Protein AF-A0A9C9DDF9-F1 (afdb_monomer_lite)

Foldseek 3Di:
DDDDPPPVVVVVVVVLLVVLLVVLLVVLCVPLVLLLVLLCVPPPQNVVLLVQLVCCLVPVDHDDDLCPLSVQLQVVLVVDVPSDSSVSSSVLLSVLSSLLLVLQLVVQLVVCVVPDDPCSSVVSSVVSVVVSCPFPNCVVVSVVSDPDPDPDTVDDSNHSSSSNCNSVVSVVVVVVVVVVVVD

Structure (mmCIF, N/CA/C/O backbone):
data_AF-A0A9C9DDF9-F1
#
_entry.id   AF-A0A9C9DDF9-F1
#
loop_
_atom_site.group_PDB
_atom_site.id
_atom_site.type_symbol
_atom_site.label_atom_id
_atom_site.label_alt_id
_atom_site.label_comp_id
_atom_site.label_asym_id
_atom_site.label_entity_id
_atom_site.label_seq_id
_atom_site.pdbx_PDB_ins_code
_atom_site.Cartn_x
_atom_site.Cartn_y
_atom_site.Cartn_z
_atom_site.occupancy
_atom_site.B_iso_or_equiv
_atom_site.auth_seq_id
_atom_site.auth_comp_id
_atom_site.auth_asym_id
_atom_site.auth_atom_id
_atom_site.pdbx_PDB_model_num
ATOM 1 N N . MET A 1 1 ? -47.295 8.945 16.920 1.00 48.06 1 MET A N 1
ATOM 2 C CA . MET A 1 1 ? -46.163 9.901 16.869 1.00 48.06 1 MET A CA 1
ATOM 3 C C . MET A 1 1 ? -44.884 9.173 17.245 1.00 48.06 1 MET A C 1
ATOM 5 O O . MET A 1 1 ? -44.670 8.913 18.420 1.00 48.06 1 MET A O 1
ATOM 9 N N . GLY A 1 2 ? -44.055 8.801 16.272 1.00 53.91 2 GLY A N 1
ATOM 10 C CA . GLY A 1 2 ? -42.750 8.211 16.565 1.00 53.91 2 GLY A CA 1
ATOM 11 C C . GLY A 1 2 ? -42.177 7.431 15.394 1.00 53.91 2 GLY A C 1
ATOM 12 O O . GLY A 1 2 ? -42.536 6.275 15.250 1.00 53.91 2 GLY A O 1
ATOM 13 N N . ASN A 1 3 ? -41.296 8.056 14.597 1.00 50.16 3 ASN A N 1
ATOM 14 C CA . ASN A 1 3 ? -40.129 7.385 13.995 1.00 50.16 3 ASN A CA 1
ATOM 15 C C . ASN A 1 3 ? -39.104 8.323 13.299 1.00 50.16 3 ASN A C 1
ATOM 17 O O . ASN A 1 3 ? -38.420 7.901 12.376 1.00 50.16 3 ASN A O 1
ATOM 21 N N . GLU A 1 4 ? -38.950 9.595 13.689 1.00 51.72 4 GLU A N 1
ATOM 22 C CA . GLU A 1 4 ? -38.043 10.514 12.953 1.00 51.72 4 GLU A CA 1
ATOM 23 C C . GLU A 1 4 ? -36.613 10.608 13.522 1.00 51.72 4 GLU A C 1
ATOM 25 O O . GLU A 1 4 ? -35.726 11.207 12.918 1.00 51.72 4 GLU A O 1
ATOM 30 N N . LYS A 1 5 ? -36.330 9.996 14.681 1.00 54.09 5 LYS A N 1
ATOM 31 C CA . LYS A 1 5 ? -35.018 10.135 15.351 1.00 54.09 5 LYS A CA 1
ATOM 32 C C . LYS A 1 5 ? -33.952 9.122 14.891 1.00 54.09 5 LYS A C 1
ATOM 34 O O . LYS A 1 5 ? -32.777 9.309 15.209 1.00 54.09 5 LYS A O 1
ATOM 39 N N . GLY A 1 6 ? -34.326 8.071 14.153 1.00 54.62 6 GLY A N 1
ATOM 40 C CA . GLY A 1 6 ? -33.418 6.985 13.744 1.00 54.62 6 GLY A CA 1
ATOM 41 C C . GLY A 1 6 ? -32.555 7.303 12.517 1.00 54.62 6 GLY A C 1
ATOM 42 O O . GLY A 1 6 ? -31.345 7.068 12.519 1.00 54.62 6 GLY A O 1
ATOM 43 N N . THR A 1 7 ? -33.145 7.915 11.492 1.00 58.41 7 THR A N 1
ATOM 44 C CA . THR A 1 7 ? -32.497 8.224 10.203 1.00 58.41 7 THR A CA 1
ATOM 45 C C . THR A 1 7 ? -31.381 9.262 10.336 1.00 58.41 7 THR A C 1
ATOM 47 O O . THR A 1 7 ? -30.299 9.092 9.776 1.00 58.41 7 THR A O 1
ATOM 50 N N . GLY A 1 8 ? -31.568 10.289 11.171 1.00 59.06 8 GLY A N 1
ATOM 51 C CA . GLY A 1 8 ? -30.563 11.339 11.372 1.00 59.06 8 GLY A CA 1
ATOM 52 C C . GLY A 1 8 ? -29.288 10.894 12.106 1.00 59.06 8 GLY A C 1
ATOM 53 O O . GLY A 1 8 ? -28.291 11.618 12.089 1.00 59.06 8 GLY A O 1
ATOM 54 N N . ARG A 1 9 ? -29.281 9.742 12.792 1.00 59.84 9 ARG A N 1
ATOM 55 C CA . ARG A 1 9 ? -28.083 9.211 13.475 1.00 59.84 9 ARG A CA 1
ATOM 56 C C . ARG A 1 9 ? -27.214 8.394 12.518 1.00 59.84 9 ARG A C 1
ATOM 58 O O . ARG A 1 9 ? -26.019 8.652 12.439 1.00 59.84 9 ARG A O 1
ATOM 65 N N . SER A 1 10 ? -27.837 7.524 11.723 1.00 66.81 10 SER A N 1
ATOM 66 C CA . SER A 1 10 ? -27.155 6.704 10.714 1.00 66.81 10 SER A CA 1
ATOM 67 C C . SER A 1 10 ? -26.423 7.552 9.664 1.00 66.81 10 SER A C 1
ATOM 69 O O . SER A 1 10 ? -25.243 7.326 9.413 1.00 66.81 10 SER A O 1
ATOM 71 N N . VAL A 1 11 ? -27.060 8.604 9.134 1.00 68.44 11 VAL A N 1
ATOM 72 C CA . VAL A 1 11 ? -26.437 9.490 8.129 1.00 68.44 11 VAL A CA 1
ATOM 73 C C . VAL A 1 11 ? -25.210 10.227 8.687 1.00 68.44 11 VAL A C 1
ATOM 75 O O . VAL A 1 11 ? -24.191 10.351 8.007 1.00 68.44 11 VAL A O 1
ATOM 78 N N . ARG A 1 12 ? -25.267 10.681 9.948 1.00 71.94 12 ARG A N 1
ATOM 79 C CA . ARG A 1 12 ? -24.138 11.359 10.612 1.00 71.94 12 ARG A CA 1
ATOM 80 C C . ARG A 1 12 ? -22.960 10.421 10.868 1.00 71.94 12 ARG A C 1
ATOM 82 O O . ARG A 1 12 ? -21.815 10.857 10.756 1.00 71.94 12 ARG A O 1
ATOM 89 N N . ASP A 1 13 ? -23.230 9.161 11.187 1.00 76.50 13 ASP A N 1
ATOM 90 C CA . ASP A 1 13 ? -22.188 8.158 11.404 1.00 76.50 13 ASP A CA 1
ATOM 91 C C . ASP A 1 13 ? -21.508 7.769 10.078 1.00 76.50 13 ASP A C 1
ATOM 93 O O . ASP A 1 13 ? -20.277 7.709 10.015 1.00 76.50 13 ASP A O 1
ATOM 97 N N . THR A 1 14 ? -22.272 7.648 8.985 1.00 81.06 14 THR A N 1
ATOM 98 C CA . THR A 1 14 ? -21.724 7.449 7.631 1.00 81.06 14 THR A CA 1
ATOM 99 C C . THR A 1 14 ? -20.847 8.620 7.188 1.00 81.06 14 THR A C 1
ATOM 101 O O . THR A 1 14 ? -19.722 8.406 6.734 1.00 81.06 14 THR A O 1
ATOM 104 N N . GLY A 1 15 ? -21.311 9.863 7.371 1.00 84.06 15 GLY A N 1
ATOM 105 C CA . GLY A 1 15 ? -20.541 11.056 7.001 1.00 84.06 15 GLY A CA 1
ATOM 106 C C . GLY A 1 15 ? -19.205 11.153 7.746 1.00 84.06 15 GLY A C 1
ATOM 107 O O . GLY A 1 15 ? -18.169 11.419 7.143 1.00 84.06 15 GLY A O 1
ATOM 108 N N . ARG A 1 16 ? -19.194 10.851 9.050 1.00 83.94 16 ARG A N 1
ATOM 109 C CA . ARG A 1 16 ? -17.959 10.824 9.853 1.00 83.94 16 ARG A CA 1
ATOM 110 C C . ARG A 1 16 ? -16.988 9.741 9.405 1.00 83.94 16 ARG A C 1
ATOM 112 O O . ARG A 1 16 ? -15.787 9.999 9.360 1.00 83.94 16 ARG A O 1
ATOM 119 N N . ARG A 1 17 ? -17.496 8.552 9.067 1.00 84.50 17 ARG A N 1
ATOM 120 C CA . ARG A 1 17 ? -16.671 7.454 8.551 1.00 84.50 17 ARG A CA 1
ATOM 121 C C . ARG A 1 17 ? -16.031 7.832 7.219 1.00 84.50 17 ARG A C 1
ATOM 123 O O . ARG A 1 17 ? -14.836 7.619 7.056 1.00 84.50 17 ARG A O 1
ATOM 130 N N . LEU A 1 18 ? -16.786 8.451 6.312 1.00 89.62 18 LEU A N 1
ATOM 131 C CA . LEU A 1 18 ? -16.251 8.921 5.035 1.00 89.62 18 LEU A CA 1
ATOM 132 C C . LEU A 1 18 ? -15.157 9.976 5.236 1.00 89.62 18 LEU A C 1
ATOM 134 O O . LEU A 1 18 ? -14.077 9.840 4.669 1.00 89.62 18 LEU A O 1
ATOM 138 N N . CYS A 1 19 ? -15.388 10.975 6.095 1.00 91.88 19 CYS A N 1
ATOM 139 C CA . CYS A 1 19 ? -14.361 11.962 6.430 1.00 91.88 19 CYS A CA 1
ATOM 140 C C . CYS A 1 19 ? -13.104 11.304 7.015 1.00 91.88 19 CYS A C 1
ATOM 142 O O . CYS A 1 19 ? -11.998 11.659 6.625 1.00 91.88 19 CYS A O 1
ATOM 144 N N . ALA A 1 20 ? -13.252 10.327 7.915 1.00 91.00 20 ALA A N 1
ATOM 145 C CA . ALA A 1 20 ? -12.112 9.617 8.490 1.00 91.00 20 ALA A CA 1
ATOM 146 C C . ALA A 1 20 ? -11.328 8.823 7.433 1.00 91.00 20 ALA A C 1
ATOM 148 O O . ALA A 1 20 ? -10.102 8.856 7.445 1.00 91.00 20 ALA A O 1
ATOM 149 N N . ILE A 1 21 ? -12.014 8.168 6.492 1.00 92.44 21 ILE A N 1
ATOM 150 C CA . ILE A 1 21 ? -11.374 7.459 5.375 1.00 92.44 21 ILE A CA 1
ATOM 151 C C . ILE A 1 21 ? -10.616 8.441 4.476 1.00 92.44 21 ILE A C 1
ATOM 153 O O . ILE A 1 21 ? -9.468 8.184 4.130 1.00 92.44 21 ILE A O 1
ATOM 157 N N . LEU A 1 22 ? -11.215 9.585 4.135 1.00 95.81 22 LEU A N 1
ATOM 158 C CA . LEU A 1 22 ? -10.547 10.610 3.330 1.00 95.81 22 LEU A CA 1
ATOM 159 C C . LEU A 1 22 ? -9.291 11.144 4.029 1.00 95.81 22 LEU A C 1
ATOM 161 O O . LEU A 1 22 ? -8.231 11.217 3.412 1.00 95.81 22 LEU A O 1
ATOM 165 N N . VAL A 1 23 ? -9.385 11.451 5.326 1.00 96.00 23 VAL A N 1
ATOM 166 C CA . VAL A 1 23 ? -8.229 11.881 6.128 1.00 96.00 23 VAL A CA 1
ATOM 167 C C . VAL A 1 23 ? -7.165 10.786 6.180 1.00 96.00 23 VAL A C 1
ATOM 169 O O . VAL A 1 23 ? -5.987 11.093 6.033 1.00 96.00 23 VAL A O 1
ATOM 172 N N . LEU A 1 24 ? -7.557 9.520 6.339 1.00 95.06 24 LEU A N 1
ATOM 173 C CA . LEU A 1 24 ? -6.633 8.388 6.343 1.00 95.06 24 LEU A CA 1
ATOM 174 C C . LEU A 1 24 ? -5.887 8.268 5.008 1.00 95.06 24 LEU A C 1
ATOM 176 O O . LEU A 1 24 ? -4.665 8.162 5.009 1.00 95.06 24 LEU A O 1
ATOM 180 N N . VAL A 1 25 ? -6.593 8.340 3.877 1.00 96.88 25 VAL A N 1
ATOM 181 C CA . VAL A 1 25 ? -5.986 8.279 2.537 1.00 96.88 25 VAL A CA 1
ATOM 182 C C . VAL A 1 25 ? -5.005 9.433 2.329 1.00 96.88 25 VAL A C 1
ATOM 184 O O . VAL A 1 25 ? -3.880 9.202 1.886 1.00 96.88 25 VAL A O 1
ATOM 187 N N . VAL A 1 26 ? -5.389 10.660 2.695 1.00 97.12 26 VAL A N 1
ATOM 188 C CA . VAL A 1 26 ? -4.507 11.833 2.599 1.00 97.12 26 VAL A CA 1
ATOM 189 C C . VAL A 1 26 ? -3.287 11.678 3.509 1.00 97.12 26 VAL A C 1
ATOM 191 O O . VAL A 1 26 ? -2.167 11.915 3.065 1.00 97.12 26 VAL A O 1
ATOM 194 N N . ALA A 1 27 ? -3.471 11.234 4.753 1.00 95.06 27 ALA A N 1
ATOM 195 C CA . ALA A 1 27 ? -2.372 11.010 5.687 1.00 95.06 27 ALA A CA 1
ATOM 196 C C . ALA A 1 27 ? -1.400 9.936 5.174 1.00 95.06 27 ALA A C 1
ATOM 198 O O . ALA A 1 27 ? -0.190 10.145 5.208 1.00 95.06 27 ALA A O 1
ATOM 199 N N . ILE A 1 28 ? -1.911 8.825 4.634 1.00 95.44 28 ILE A N 1
ATOM 200 C CA . ILE A 1 28 ? -1.090 7.782 4.006 1.00 95.44 28 ILE A CA 1
ATOM 201 C C . ILE A 1 28 ? -0.315 8.360 2.823 1.00 95.44 28 ILE A C 1
ATOM 203 O O . ILE A 1 28 ? 0.890 8.137 2.725 1.00 95.44 28 ILE A O 1
ATOM 207 N N . ALA A 1 29 ? -0.966 9.134 1.952 1.00 95.19 29 ALA A N 1
ATOM 208 C CA . ALA A 1 29 ? -0.296 9.770 0.824 1.00 95.19 29 ALA A CA 1
ATOM 209 C C . ALA A 1 29 ? 0.845 10.686 1.293 1.00 95.19 29 ALA A C 1
ATOM 211 O O . ALA A 1 29 ? 1.966 10.551 0.807 1.00 95.19 29 ALA A O 1
ATOM 212 N N . VAL A 1 30 ? 0.600 11.557 2.274 1.00 94.00 30 VAL A N 1
ATOM 213 C CA . VAL A 1 30 ? 1.608 12.488 2.811 1.00 94.00 30 VAL A CA 1
ATOM 214 C C . VAL A 1 30 ? 2.776 11.749 3.469 1.00 94.00 30 VAL A C 1
ATOM 216 O O . VAL A 1 30 ? 3.929 12.106 3.241 1.00 94.00 30 VAL A O 1
ATOM 219 N N . LEU A 1 31 ? 2.500 10.712 4.262 1.00 90.94 31 LEU A N 1
ATOM 220 C CA . LEU A 1 31 ? 3.522 9.992 5.025 1.00 90.94 31 LEU A CA 1
ATOM 221 C C . LEU A 1 31 ? 4.343 9.033 4.156 1.00 90.94 31 LEU A C 1
ATOM 223 O O . LEU A 1 31 ? 5.565 8.979 4.280 1.00 90.94 31 LEU A O 1
ATOM 227 N N . PHE A 1 32 ? 3.690 8.277 3.270 1.00 91.81 32 PHE A N 1
ATOM 228 C CA . PHE A 1 32 ? 4.335 7.189 2.531 1.00 91.81 32 PHE A CA 1
ATOM 229 C C . PHE A 1 32 ? 4.844 7.592 1.149 1.00 91.81 32 PHE A C 1
ATOM 231 O O . PHE A 1 32 ? 5.715 6.900 0.624 1.00 91.81 32 PHE A O 1
ATOM 238 N N . THR A 1 33 ? 4.408 8.720 0.576 1.00 93.50 33 THR A N 1
ATOM 239 C CA . THR A 1 33 ? 5.009 9.245 -0.664 1.00 93.50 33 THR A CA 1
ATOM 240 C C . THR A 1 33 ? 6.514 9.496 -0.523 1.00 93.50 33 THR A C 1
ATOM 242 O O . THR A 1 33 ? 7.260 8.910 -1.305 1.00 93.50 33 THR A O 1
ATOM 245 N N . PRO A 1 34 ? 7.019 10.290 0.447 1.00 90.94 34 PRO A N 1
ATOM 246 C CA . PRO A 1 34 ? 8.458 10.543 0.555 1.00 90.94 34 PRO A CA 1
ATOM 247 C C . PRO A 1 34 ? 9.252 9.262 0.838 1.00 90.94 34 PRO A C 1
ATOM 249 O O . PRO A 1 34 ? 10.316 9.064 0.256 1.00 90.94 34 PRO A O 1
ATOM 252 N N . VAL A 1 35 ? 8.714 8.359 1.664 1.00 88.38 35 VAL A N 1
ATOM 253 C CA . VAL A 1 35 ? 9.328 7.050 1.944 1.00 88.38 35 VAL A CA 1
ATOM 254 C C . VAL A 1 35 ? 9.455 6.229 0.663 1.00 88.38 35 VAL A C 1
ATOM 256 O O . VAL A 1 35 ? 10.524 5.697 0.374 1.00 88.38 35 VAL A O 1
ATOM 259 N N . THR A 1 36 ? 8.384 6.162 -0.128 1.00 90.62 36 THR A N 1
ATOM 260 C CA . THR A 1 36 ? 8.352 5.392 -1.375 1.00 90.62 36 THR A CA 1
ATOM 261 C C . THR A 1 36 ? 9.250 6.031 -2.432 1.00 90.62 36 THR A C 1
ATOM 263 O O . THR A 1 36 ? 10.005 5.325 -3.086 1.00 90.62 36 THR A O 1
ATOM 266 N N . LEU A 1 37 ? 9.270 7.362 -2.557 1.00 91.62 37 LEU A N 1
ATOM 267 C CA . LEU A 1 37 ? 10.186 8.061 -3.464 1.00 91.62 37 LEU A CA 1
ATOM 268 C C . LEU A 1 37 ? 11.653 7.795 -3.114 1.00 91.62 37 LEU A C 1
ATOM 270 O O . LEU A 1 37 ? 12.444 7.483 -4.002 1.00 91.62 37 LEU A O 1
ATOM 274 N N . VAL A 1 38 ? 12.016 7.867 -1.829 1.00 88.50 38 VAL A N 1
ATOM 275 C CA . VAL A 1 38 ? 13.365 7.499 -1.376 1.00 88.50 38 VAL A CA 1
ATOM 276 C C . VAL A 1 38 ? 13.640 6.031 -1.682 1.00 88.50 38 VAL A C 1
ATOM 278 O O . VAL A 1 38 ? 14.707 5.728 -2.203 1.00 88.50 38 VAL A O 1
ATOM 281 N N . ALA A 1 39 ? 12.683 5.132 -1.437 1.00 87.50 39 ALA A N 1
ATOM 282 C CA . ALA A 1 39 ? 12.842 3.716 -1.739 1.00 87.50 39 ALA A CA 1
ATOM 283 C C . ALA A 1 39 ? 13.111 3.463 -3.235 1.00 87.50 39 ALA A C 1
ATOM 285 O O . ALA A 1 39 ? 14.063 2.766 -3.570 1.00 87.50 39 ALA A O 1
ATOM 286 N N . PHE A 1 40 ? 12.357 4.094 -4.136 1.00 89.50 40 PHE A N 1
ATOM 287 C CA . PHE A 1 40 ? 12.601 4.015 -5.581 1.00 89.50 40 PHE A CA 1
ATOM 288 C C . PHE A 1 40 ? 13.948 4.620 -5.996 1.00 89.50 40 PHE A C 1
ATOM 290 O O . PHE A 1 40 ? 14.585 4.117 -6.919 1.00 89.50 40 PHE A O 1
ATOM 297 N N . ALA A 1 41 ? 14.381 5.698 -5.339 1.00 87.06 41 ALA A N 1
ATOM 298 C CA . ALA A 1 41 ? 15.608 6.403 -5.694 1.00 87.06 41 ALA A CA 1
ATOM 299 C C . ALA A 1 41 ? 16.881 5.728 -5.165 1.00 87.06 41 ALA A C 1
ATOM 301 O O . ALA A 1 41 ? 17.935 5.850 -5.788 1.00 87.06 41 ALA A O 1
ATOM 302 N N . THR A 1 42 ? 16.818 5.068 -4.004 1.00 80.38 42 THR A N 1
ATOM 303 C CA . THR A 1 42 ? 18.019 4.604 -3.288 1.00 80.38 42 THR A CA 1
ATOM 304 C C . THR A 1 42 ? 18.081 3.104 -3.060 1.00 80.38 42 THR A C 1
ATOM 306 O O . THR A 1 42 ? 19.171 2.594 -2.807 1.00 80.38 42 THR A O 1
ATOM 309 N N . GLN A 1 43 ? 16.963 2.381 -3.141 1.00 79.38 43 GLN A N 1
ATOM 310 C CA . GLN A 1 43 ? 16.927 0.965 -2.781 1.00 79.38 43 GLN A CA 1
ATOM 311 C C . GLN A 1 43 ? 17.025 0.078 -4.020 1.00 79.38 43 GLN A C 1
ATOM 313 O O . GLN A 1 43 ? 16.294 0.250 -4.998 1.00 79.38 43 GLN A O 1
ATOM 318 N N . GLY A 1 44 ? 17.923 -0.907 -3.951 1.00 83.50 44 GLY A N 1
ATOM 319 C CA . GLY A 1 44 ? 18.154 -1.862 -5.034 1.00 83.50 44 GLY A CA 1
ATOM 320 C C . GLY A 1 44 ? 16.901 -2.653 -5.409 1.00 83.50 44 GLY A C 1
ATOM 321 O O . GLY A 1 44 ? 16.647 -2.839 -6.596 1.00 83.50 44 GLY A O 1
ATOM 322 N N . ASP A 1 45 ? 16.084 -3.038 -4.425 1.00 89.19 45 ASP A N 1
ATOM 323 C CA . ASP A 1 45 ? 14.890 -3.870 -4.621 1.00 89.19 45 ASP A CA 1
ATOM 324 C C . ASP A 1 45 ? 13.918 -3.274 -5.641 1.00 89.19 45 ASP A C 1
ATOM 326 O O . ASP A 1 45 ? 13.590 -3.925 -6.633 1.00 89.19 45 ASP A O 1
ATOM 330 N N . PHE A 1 46 ? 13.486 -2.023 -5.457 1.00 91.44 46 PHE A N 1
ATOM 331 C CA . PHE A 1 46 ? 12.561 -1.384 -6.397 1.00 91.44 46 PHE A CA 1
ATOM 332 C C . PHE A 1 46 ? 13.127 -1.348 -7.816 1.00 91.44 46 PHE A C 1
ATOM 334 O O . PHE A 1 46 ? 12.424 -1.696 -8.764 1.00 91.44 46 PHE A O 1
ATOM 341 N N . ARG A 1 47 ? 14.409 -1.004 -7.970 1.00 92.31 47 ARG A N 1
ATOM 342 C CA . ARG A 1 47 ? 15.073 -0.974 -9.277 1.00 92.31 47 ARG A CA 1
ATOM 343 C C . ARG A 1 47 ? 15.135 -2.361 -9.926 1.00 92.31 47 ARG A C 1
ATOM 345 O O . ARG A 1 47 ? 14.854 -2.476 -11.118 1.00 92.31 47 ARG A O 1
ATOM 352 N N . VAL A 1 48 ? 15.464 -3.404 -9.163 1.00 93.50 48 VAL A N 1
ATOM 353 C CA . VAL A 1 48 ? 15.481 -4.796 -9.644 1.00 93.50 48 VAL A CA 1
ATOM 354 C C . VAL A 1 48 ? 14.083 -5.225 -10.085 1.00 93.50 48 VAL A C 1
ATOM 356 O O . VAL A 1 48 ? 13.918 -5.729 -11.194 1.00 93.50 48 VAL A O 1
ATOM 359 N N . HIS A 1 49 ? 13.061 -4.945 -9.276 1.00 95.00 49 HIS A N 1
ATOM 360 C CA . HIS A 1 49 ? 11.673 -5.254 -9.608 1.00 95.00 49 HIS A CA 1
ATOM 361 C C . HIS A 1 49 ? 11.184 -4.521 -10.866 1.00 95.00 49 HIS A C 1
ATOM 363 O O . HIS A 1 49 ? 10.480 -5.112 -11.682 1.00 95.00 49 HIS A O 1
ATOM 369 N N . MET A 1 50 ? 11.579 -3.263 -11.078 1.00 94.94 50 MET A N 1
ATOM 370 C CA . MET A 1 50 ? 11.265 -2.552 -12.325 1.00 94.94 50 MET A CA 1
ATOM 371 C C . MET A 1 50 ? 11.978 -3.168 -13.531 1.00 94.94 50 MET A C 1
ATOM 373 O O . MET A 1 50 ? 11.360 -3.314 -14.583 1.00 94.94 50 MET A O 1
ATOM 377 N N . GLY A 1 51 ? 13.231 -3.605 -13.375 1.00 94.19 51 GLY A N 1
ATOM 378 C CA . GLY A 1 51 ? 13.954 -4.340 -14.416 1.00 94.19 51 GLY A CA 1
ATOM 379 C C . GLY A 1 51 ? 13.279 -5.665 -14.784 1.00 94.19 51 GLY A C 1
ATOM 380 O O . GLY A 1 51 ? 13.139 -5.978 -15.962 1.00 94.19 51 GLY A O 1
ATOM 381 N N . ILE A 1 52 ? 12.788 -6.416 -13.796 1.00 94.81 52 ILE A N 1
ATOM 382 C CA . ILE A 1 52 ? 12.048 -7.665 -14.031 1.00 94.81 52 ILE A CA 1
ATOM 383 C C . ILE A 1 52 ? 10.716 -7.386 -14.734 1.00 94.81 52 ILE A C 1
ATOM 385 O O . ILE A 1 52 ? 10.381 -8.077 -15.692 1.00 94.81 52 ILE A O 1
ATOM 389 N N . ALA A 1 53 ? 9.968 -6.370 -14.292 1.00 95.94 53 ALA A N 1
ATOM 390 C CA . ALA A 1 53 ? 8.712 -5.985 -14.934 1.00 95.94 53 ALA A CA 1
ATOM 391 C C . ALA A 1 53 ? 8.932 -5.552 -16.393 1.00 95.94 53 ALA A C 1
ATOM 393 O O . ALA A 1 53 ? 8.147 -5.920 -17.263 1.00 95.94 53 ALA A O 1
ATOM 394 N N . TRP A 1 54 ? 10.018 -4.822 -16.664 1.00 95.81 54 TRP A N 1
ATOM 395 C CA . TRP A 1 54 ? 10.423 -4.453 -18.018 1.00 95.81 54 TRP A CA 1
ATOM 396 C C . TRP A 1 54 ? 10.722 -5.689 -18.867 1.00 95.81 54 TRP A C 1
ATOM 398 O O . TRP A 1 54 ? 10.099 -5.882 -19.905 1.00 95.81 54 TRP A O 1
ATOM 408 N N . THR A 1 55 ? 11.608 -6.574 -18.403 1.00 95.62 55 THR A N 1
ATOM 409 C CA . THR A 1 55 ? 11.957 -7.801 -19.133 1.00 95.62 55 THR A CA 1
ATOM 410 C C . THR A 1 55 ? 10.732 -8.668 -19.396 1.00 95.62 55 THR A C 1
ATOM 412 O O . THR A 1 55 ? 10.567 -9.164 -20.509 1.00 95.62 55 THR A O 1
ATOM 415 N N . TRP A 1 56 ? 9.845 -8.830 -18.412 1.00 96.38 56 TRP A N 1
ATOM 416 C CA . TRP A 1 56 ? 8.621 -9.604 -18.595 1.00 96.38 56 TRP A CA 1
ATOM 417 C C . TRP A 1 56 ? 7.699 -8.959 -19.636 1.00 96.38 56 TRP A C 1
ATOM 419 O O . TRP A 1 56 ? 7.193 -9.657 -20.512 1.00 96.38 56 TRP A O 1
ATOM 429 N N . ARG A 1 57 ? 7.528 -7.634 -19.599 1.00 95.81 57 ARG A N 1
ATOM 430 C CA . ARG A 1 57 ? 6.729 -6.906 -20.590 1.00 95.81 57 ARG A CA 1
ATOM 431 C C . ARG A 1 57 ? 7.262 -7.087 -22.013 1.00 95.81 57 ARG A C 1
ATOM 433 O O . ARG A 1 57 ? 6.467 -7.340 -22.910 1.00 95.81 57 ARG A O 1
ATOM 440 N N . GLU A 1 58 ? 8.573 -6.970 -22.203 1.00 96.00 58 GLU A N 1
ATOM 441 C CA . GLU A 1 58 ? 9.193 -7.002 -23.534 1.00 96.00 58 GLU A CA 1
ATOM 442 C C . GLU A 1 58 ? 9.339 -8.419 -24.100 1.00 96.00 58 GLU A C 1
ATOM 444 O O . GLU A 1 58 ? 9.222 -8.628 -25.304 1.00 96.00 58 GLU A O 1
ATOM 449 N N . THR A 1 59 ? 9.600 -9.409 -23.245 1.00 95.94 59 THR A N 1
ATOM 450 C CA . THR A 1 59 ? 9.921 -10.776 -23.693 1.00 95.94 59 THR A CA 1
ATOM 451 C C . THR A 1 59 ? 8.784 -11.772 -23.490 1.00 95.94 59 THR A C 1
ATOM 453 O O . THR A 1 59 ? 8.831 -12.869 -24.034 1.00 95.94 59 THR A O 1
ATOM 456 N N . GLY A 1 60 ? 7.785 -11.444 -22.666 1.00 93.88 60 GLY A N 1
ATOM 457 C CA . GLY A 1 60 ? 6.740 -12.379 -22.237 1.00 93.88 60 GLY A CA 1
ATOM 458 C C . GLY A 1 60 ? 7.207 -13.434 -21.223 1.00 93.88 60 GLY A C 1
ATOM 459 O O . GLY A 1 60 ? 6.380 -14.185 -20.706 1.00 93.88 60 GLY A O 1
ATOM 460 N N . HIS A 1 61 ? 8.498 -13.478 -20.877 1.00 91.12 61 HIS A N 1
ATOM 461 C CA . HIS A 1 61 ? 9.055 -14.480 -19.971 1.00 91.12 61 HIS A CA 1
ATOM 462 C C . HIS A 1 61 ? 9.069 -14.007 -18.513 1.00 91.12 61 HIS A C 1
ATOM 464 O O . HIS A 1 61 ? 9.695 -13.005 -18.164 1.00 91.12 61 HIS A O 1
ATOM 470 N N . LEU A 1 62 ? 8.421 -14.784 -17.641 1.00 87.62 62 LEU A N 1
ATOM 471 C CA . LEU A 1 62 ? 8.478 -14.609 -16.193 1.00 87.62 62 LEU A CA 1
ATOM 472 C C . LEU A 1 62 ? 9.598 -15.472 -15.600 1.00 87.62 62 LEU A C 1
ATOM 474 O O . LEU A 1 62 ? 9.592 -16.691 -15.751 1.00 87.62 62 LEU A O 1
ATOM 478 N N . THR A 1 63 ? 10.533 -14.848 -14.886 1.00 82.00 63 THR A N 1
ATOM 479 C CA . THR A 1 63 ? 11.710 -15.528 -14.316 1.00 82.00 63 THR A CA 1
ATOM 480 C C . THR A 1 63 ? 11.673 -15.676 -12.792 1.00 82.00 63 THR A C 1
ATOM 482 O O . THR A 1 63 ? 12.549 -16.326 -12.230 1.00 82.00 63 THR A O 1
ATOM 485 N N . TRP A 1 64 ? 10.690 -15.081 -12.103 1.00 86.31 64 TRP A N 1
ATOM 486 C CA . TRP A 1 64 ? 10.636 -15.024 -10.635 1.00 86.31 64 TRP A CA 1
ATOM 487 C C . TRP A 1 64 ? 9.284 -15.512 -10.087 1.00 86.31 64 TRP A C 1
ATOM 489 O O . TRP A 1 64 ? 8.244 -15.192 -10.665 1.00 86.31 64 TRP A O 1
ATOM 499 N N . PRO A 1 65 ? 9.262 -16.223 -8.942 1.00 83.38 65 PRO A N 1
ATOM 500 C CA . PRO A 1 65 ? 8.045 -16.851 -8.420 1.00 83.38 65 PRO A CA 1
ATOM 501 C C . PRO A 1 65 ? 7.025 -15.849 -7.852 1.00 83.38 65 PRO A C 1
ATOM 503 O O . PRO A 1 65 ? 5.821 -16.079 -7.928 1.00 83.38 65 PRO A O 1
ATOM 506 N N . HIS A 1 66 ? 7.467 -14.711 -7.306 1.00 86.75 66 HIS A N 1
ATOM 507 C CA . HIS A 1 66 ? 6.584 -13.683 -6.739 1.00 86.75 66 HIS A CA 1
ATOM 508 C C . HIS A 1 66 ? 6.264 -12.584 -7.769 1.00 86.75 66 HIS A C 1
ATOM 510 O O . HIS A 1 66 ? 6.815 -11.477 -7.777 1.00 86.75 66 HIS A O 1
ATOM 516 N N . PHE A 1 67 ? 5.353 -12.907 -8.683 1.00 93.69 67 PHE A N 1
ATOM 517 C CA . PHE A 1 67 ? 5.096 -12.096 -9.874 1.00 93.69 67 PHE A CA 1
ATOM 518 C C . PHE A 1 67 ? 3.989 -11.049 -9.718 1.00 93.69 67 PHE A C 1
ATOM 520 O O . PHE A 1 67 ? 3.925 -10.132 -10.531 1.00 93.69 67 PHE A O 1
ATOM 527 N N . LEU A 1 68 ? 3.139 -11.137 -8.686 1.00 95.69 68 LEU A N 1
ATOM 528 C CA . LEU A 1 68 ? 1.918 -10.324 -8.591 1.00 95.69 68 LEU A CA 1
ATOM 529 C C . LEU A 1 68 ? 2.188 -8.812 -8.674 1.00 95.69 68 LEU A C 1
ATOM 531 O O . LEU A 1 68 ? 1.510 -8.112 -9.419 1.00 95.69 68 LEU A O 1
ATOM 535 N N . TYR A 1 69 ? 3.210 -8.312 -7.973 1.00 96.50 69 TYR A N 1
ATOM 536 C CA . TYR A 1 69 ? 3.588 -6.896 -8.048 1.00 96.50 69 TYR A CA 1
ATOM 537 C C . TYR A 1 69 ? 3.989 -6.472 -9.467 1.00 96.50 69 TYR A C 1
ATOM 539 O O . TYR A 1 69 ? 3.548 -5.429 -9.948 1.00 96.50 69 TYR A O 1
ATOM 547 N N . HIS A 1 70 ? 4.780 -7.296 -10.157 1.00 96.81 70 HIS A N 1
ATOM 548 C CA . HIS A 1 70 ? 5.203 -7.039 -11.532 1.00 96.81 70 HIS A CA 1
ATOM 549 C C . HIS A 1 70 ? 4.007 -7.048 -12.483 1.00 96.81 70 HIS A C 1
ATOM 551 O O . HIS A 1 70 ? 3.858 -6.126 -13.278 1.00 96.81 70 HIS A O 1
ATOM 557 N N . LEU A 1 71 ? 3.121 -8.040 -12.349 1.00 97.00 71 LEU A N 1
ATOM 558 C CA . LEU A 1 71 ? 1.920 -8.166 -13.170 1.00 97.00 71 LEU A CA 1
ATOM 559 C C . LEU A 1 71 ? 1.030 -6.930 -13.030 1.00 97.00 71 LEU A C 1
ATOM 561 O O . LEU A 1 71 ? 0.684 -6.309 -14.029 1.00 97.00 71 LEU A O 1
ATOM 565 N N . LEU A 1 72 ? 0.706 -6.535 -11.796 1.00 97.94 72 LEU A N 1
ATOM 566 C CA . LEU A 1 72 ? -0.122 -5.356 -11.544 1.00 97.94 72 LEU A CA 1
ATOM 567 C C . LEU A 1 72 ? 0.544 -4.072 -12.051 1.00 97.94 72 LEU A C 1
ATOM 569 O O . LEU A 1 72 ? -0.135 -3.216 -12.610 1.00 97.94 72 LEU A O 1
ATOM 573 N N . THR A 1 73 ? 1.866 -3.956 -11.906 1.00 97.69 73 THR A N 1
ATOM 574 C CA . THR A 1 73 ? 2.637 -2.818 -12.427 1.00 97.69 73 THR A CA 1
ATOM 575 C C . THR A 1 73 ? 2.559 -2.742 -13.953 1.00 97.69 73 THR A C 1
ATOM 577 O O . THR A 1 73 ? 2.299 -1.673 -14.501 1.00 97.69 73 THR A O 1
ATOM 580 N N . ILE A 1 74 ? 2.740 -3.868 -14.650 1.00 97.75 74 ILE A N 1
ATOM 581 C CA . ILE A 1 74 ? 2.650 -3.941 -16.114 1.00 97.75 74 ILE A CA 1
ATOM 582 C C . ILE A 1 74 ? 1.232 -3.589 -16.570 1.00 97.75 74 ILE A C 1
ATOM 584 O O . ILE A 1 74 ? 1.069 -2.706 -17.412 1.00 97.75 74 ILE A O 1
ATOM 588 N N . LEU A 1 75 ? 0.212 -4.219 -15.980 1.00 97.75 75 LEU A N 1
ATOM 589 C CA . LEU A 1 75 ? -1.188 -3.968 -16.325 1.00 97.75 75 LEU A CA 1
ATOM 590 C C . LEU A 1 75 ? -1.564 -2.501 -16.118 1.00 97.75 75 LEU A C 1
ATOM 592 O O . LEU A 1 75 ? -2.141 -1.887 -17.011 1.00 97.75 75 LEU A O 1
ATOM 596 N N . LEU A 1 76 ? -1.184 -1.917 -14.978 1.00 98.00 76 LEU A N 1
ATOM 597 C CA . LEU A 1 76 ? -1.441 -0.507 -14.716 1.00 98.00 76 LEU A CA 1
ATOM 598 C C . LEU A 1 76 ? -0.681 0.392 -15.694 1.00 98.00 76 LEU A C 1
ATOM 600 O O . LEU A 1 76 ? -1.244 1.379 -16.155 1.00 98.00 76 LEU A O 1
ATOM 604 N N . SER A 1 77 ? 0.553 0.044 -16.072 1.00 97.88 77 SER A N 1
ATOM 605 C CA . SER A 1 77 ? 1.322 0.846 -17.027 1.00 97.88 77 SER A CA 1
ATOM 606 C C . SER A 1 77 ? 0.621 0.978 -18.380 1.00 97.88 77 SER A C 1
ATOM 608 O O . SER A 1 77 ? 0.665 2.055 -18.962 1.00 97.88 77 SER A O 1
ATOM 610 N N . TYR A 1 78 ? -0.109 -0.043 -18.843 1.00 97.38 78 TYR A N 1
ATOM 611 C CA . TYR A 1 78 ? -0.896 0.048 -20.079 1.00 97.38 78 TYR A CA 1
ATOM 612 C C . TYR A 1 78 ? -2.070 1.030 -19.999 1.00 97.38 78 TYR A C 1
ATOM 614 O O . TYR A 1 78 ? -2.519 1.526 -21.028 1.00 97.38 78 TYR A O 1
ATOM 622 N N . LEU A 1 79 ? -2.555 1.330 -18.794 1.00 96.44 79 LEU A N 1
ATOM 623 C CA . LEU A 1 79 ? -3.649 2.276 -18.567 1.00 96.44 79 LEU A CA 1
ATOM 624 C C . LEU A 1 79 ? -3.156 3.722 -18.402 1.00 96.44 79 LEU A C 1
ATOM 626 O O . LEU A 1 79 ? -3.966 4.647 -18.381 1.00 96.44 79 LEU A O 1
ATOM 630 N N . MET A 1 80 ? -1.844 3.932 -18.257 1.00 94.25 80 MET A N 1
ATOM 631 C CA . MET A 1 80 ? -1.265 5.245 -17.983 1.00 94.25 80 MET A CA 1
ATOM 632 C C . MET A 1 80 ? -0.733 5.913 -19.257 1.00 94.25 80 MET A C 1
ATOM 634 O O . MET A 1 80 ? -0.035 5.266 -20.045 1.00 94.25 80 MET A O 1
ATOM 638 N N . PRO A 1 81 ? -0.951 7.231 -19.435 1.00 91.94 81 PRO A N 1
ATOM 639 C CA . PRO A 1 81 ? -0.300 7.987 -20.499 1.00 91.94 81 PRO A CA 1
ATOM 640 C C . PRO A 1 81 ? 1.226 7.820 -20.433 1.00 91.94 81 PRO A C 1
ATOM 642 O O . PRO A 1 81 ? 1.845 8.064 -19.398 1.00 91.94 81 PRO A O 1
ATOM 645 N N . GLY A 1 82 ? 1.834 7.371 -21.533 1.00 90.75 82 GLY A N 1
ATOM 646 C CA . GLY A 1 82 ? 3.283 7.158 -21.631 1.00 90.75 82 GLY A CA 1
ATOM 647 C C . GLY A 1 82 ? 3.806 5.827 -21.074 1.00 90.75 82 GLY A C 1
ATOM 648 O O . GLY A 1 82 ? 5.001 5.570 -21.180 1.00 90.75 82 GLY A O 1
ATOM 649 N N . GLY A 1 83 ? 2.961 4.955 -20.511 1.00 92.88 83 GLY A N 1
ATOM 650 C CA . GLY A 1 83 ? 3.343 3.562 -20.257 1.00 92.88 83 GLY A CA 1
ATOM 651 C C . GLY A 1 83 ? 4.450 3.335 -19.221 1.00 92.88 83 GLY A C 1
ATOM 652 O O . GLY A 1 83 ? 5.106 2.292 -19.266 1.00 92.88 83 GLY A O 1
ATOM 653 N N . SER A 1 84 ? 4.699 4.298 -18.326 1.00 95.81 84 SER A N 1
ATOM 654 C CA . SER A 1 84 ? 5.839 4.268 -17.400 1.00 95.81 84 SER A CA 1
ATOM 655 C C . SER A 1 84 ? 5.670 3.219 -16.299 1.00 95.81 84 SER A C 1
ATOM 657 O O . SER A 1 84 ? 4.827 3.363 -15.411 1.00 95.81 84 SER A O 1
ATOM 659 N N . LEU A 1 85 ? 6.533 2.198 -16.305 1.00 96.06 85 LEU A N 1
ATOM 660 C CA . LEU A 1 85 ? 6.566 1.172 -15.256 1.00 96.06 85 LEU A CA 1
ATOM 661 C C . LEU A 1 85 ? 6.931 1.748 -13.885 1.00 96.06 85 LEU A C 1
ATOM 663 O O . LEU A 1 85 ? 6.388 1.294 -12.887 1.00 96.06 85 LEU A O 1
ATOM 667 N N . ASN A 1 86 ? 7.793 2.767 -13.822 1.00 95.06 86 ASN A N 1
ATOM 668 C CA . ASN A 1 86 ? 8.182 3.379 -12.548 1.00 95.06 86 ASN A CA 1
ATOM 669 C C . ASN A 1 86 ? 6.995 4.072 -11.873 1.00 95.06 86 ASN A C 1
ATOM 671 O O . ASN A 1 86 ? 6.780 3.896 -10.675 1.00 95.06 86 ASN A O 1
ATOM 675 N N . ILE A 1 87 ? 6.208 4.833 -12.643 1.00 95.88 87 ILE A N 1
ATOM 676 C CA . ILE A 1 87 ? 5.020 5.504 -12.106 1.00 95.88 87 ILE A CA 1
ATOM 677 C C . ILE A 1 87 ? 3.971 4.453 -11.731 1.00 95.88 87 ILE A C 1
ATOM 679 O O . ILE A 1 87 ? 3.441 4.504 -10.627 1.00 95.88 87 ILE A O 1
ATOM 683 N N . ALA A 1 88 ? 3.734 3.459 -12.592 1.00 97.56 88 ALA A N 1
ATOM 684 C CA . ALA A 1 88 ? 2.800 2.379 -12.295 1.00 97.56 88 ALA A CA 1
ATOM 685 C C . ALA A 1 88 ? 3.197 1.600 -11.028 1.00 97.56 88 ALA A C 1
ATOM 687 O O . ALA A 1 88 ? 2.361 1.379 -10.156 1.00 97.56 88 ALA A O 1
ATOM 688 N N . GLY A 1 89 ? 4.474 1.245 -10.874 1.00 96.75 89 GLY A N 1
ATOM 689 C CA . GLY A 1 89 ? 4.986 0.536 -9.703 1.00 96.75 89 GLY A CA 1
ATOM 690 C C . GLY A 1 89 ? 4.825 1.360 -8.430 1.00 96.75 89 GLY A C 1
ATOM 691 O O . GLY A 1 89 ? 4.321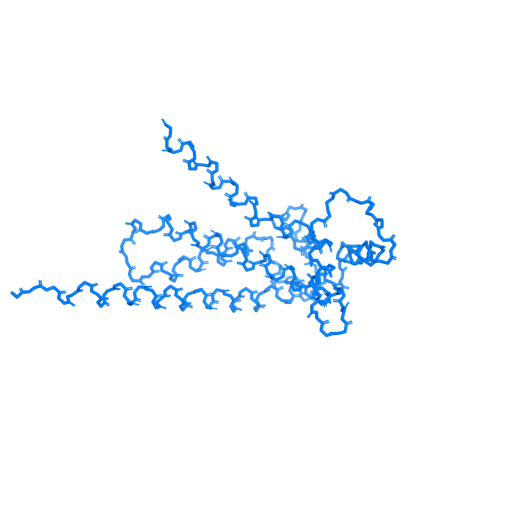 0.857 -7.425 1.00 96.75 89 GLY A O 1
ATOM 692 N N . PHE A 1 90 ? 5.161 2.653 -8.494 1.00 96.56 90 PHE A N 1
ATOM 693 C CA . PHE A 1 90 ? 4.929 3.594 -7.400 1.00 96.56 90 PHE A CA 1
ATOM 694 C C . PHE A 1 90 ? 3.445 3.635 -7.016 1.00 96.56 90 PHE A C 1
ATOM 696 O O . PHE A 1 90 ? 3.099 3.505 -5.841 1.00 96.56 90 PHE A O 1
ATOM 703 N N . THR A 1 91 ? 2.553 3.749 -8.003 1.00 97.00 91 THR A N 1
ATOM 704 C CA . THR A 1 91 ? 1.107 3.767 -7.779 1.00 97.00 91 THR A CA 1
ATOM 705 C C . THR A 1 91 ? 0.616 2.465 -7.147 1.00 97.00 91 THR A C 1
ATOM 707 O O . THR A 1 91 ? -0.137 2.528 -6.178 1.00 97.00 91 THR A O 1
ATOM 710 N N . ILE A 1 92 ? 1.071 1.294 -7.608 1.00 98.00 92 ILE A N 1
ATOM 711 C CA . ILE A 1 92 ? 0.724 0.002 -6.995 1.00 98.00 92 ILE A CA 1
ATOM 712 C C . ILE A 1 92 ? 1.186 -0.061 -5.534 1.00 98.00 92 ILE A C 1
ATOM 714 O O . ILE A 1 92 ? 0.416 -0.490 -4.674 1.00 98.00 92 ILE A O 1
ATOM 718 N N . SER A 1 93 ? 2.399 0.403 -5.219 1.00 96.88 93 SER A N 1
ATOM 719 C CA . SER A 1 93 ? 2.869 0.474 -3.829 1.00 96.88 93 SER A CA 1
ATOM 720 C C . SER A 1 93 ? 2.001 1.397 -2.967 1.00 96.88 93 SER A C 1
ATOM 722 O O . SER A 1 93 ? 1.636 1.023 -1.853 1.00 96.88 93 SER A O 1
ATOM 724 N N . MET A 1 94 ? 1.606 2.567 -3.477 1.00 97.25 94 MET A N 1
ATOM 725 C CA . MET A 1 94 ? 0.724 3.487 -2.749 1.00 97.25 94 MET A CA 1
ATOM 726 C C . MET A 1 94 ? -0.680 2.911 -2.541 1.00 97.25 94 MET A C 1
ATOM 728 O O . MET A 1 94 ? -1.229 3.023 -1.444 1.00 97.25 94 MET A O 1
ATOM 732 N N . LEU A 1 95 ? -1.242 2.235 -3.546 1.00 97.69 95 LEU A N 1
ATOM 733 C CA . LEU A 1 95 ? -2.521 1.532 -3.418 1.00 97.69 95 LEU A CA 1
ATOM 734 C C . LEU A 1 95 ? -2.448 0.412 -2.375 1.00 97.69 95 LEU A C 1
ATOM 736 O O . LEU A 1 95 ? -3.382 0.249 -1.593 1.00 97.69 95 LEU A O 1
ATOM 740 N N . ALA A 1 96 ? -1.330 -0.313 -2.305 1.00 97.31 96 ALA A N 1
ATOM 741 C CA . ALA A 1 96 ? -1.110 -1.322 -1.277 1.00 97.31 96 ALA A CA 1
ATOM 742 C C . ALA A 1 96 ? -1.033 -0.718 0.138 1.00 97.31 96 ALA A C 1
ATOM 744 O O . ALA A 1 96 ? -1.620 -1.281 1.063 1.00 97.31 96 ALA A O 1
ATOM 745 N N . TYR A 1 97 ? -0.392 0.445 0.321 1.00 96.25 97 TYR A N 1
ATOM 746 C CA . TYR A 1 97 ? -0.420 1.157 1.606 1.00 96.25 97 TYR A CA 1
ATOM 747 C C . TYR A 1 97 ? -1.826 1.624 1.987 1.00 96.25 97 TYR A C 1
ATOM 749 O O . TYR A 1 97 ? -2.218 1.481 3.144 1.00 96.25 97 TYR A O 1
ATOM 757 N N . VAL A 1 98 ? -2.602 2.142 1.030 1.00 97.25 98 VAL A N 1
ATOM 758 C CA . VAL A 1 98 ? -4.004 2.514 1.269 1.00 97.25 98 VAL A CA 1
ATOM 759 C C . VAL A 1 98 ? -4.817 1.286 1.665 1.00 97.25 98 VAL A C 1
ATOM 761 O O . VAL A 1 98 ? -5.507 1.323 2.681 1.00 97.25 98 VAL A O 1
ATOM 764 N N . ALA A 1 99 ? -4.692 0.177 0.932 1.00 97.12 99 ALA A N 1
ATOM 765 C CA . ALA A 1 99 ? -5.364 -1.076 1.264 1.00 97.12 99 ALA A CA 1
ATOM 766 C C . ALA A 1 99 ? -4.984 -1.562 2.671 1.00 97.12 99 ALA A C 1
ATOM 768 O O . ALA A 1 99 ? -5.862 -1.911 3.455 1.00 97.12 99 ALA A O 1
ATOM 769 N N . LEU A 1 100 ? -3.697 -1.511 3.026 1.00 95.69 100 LEU A N 1
ATOM 770 C CA . LEU A 1 100 ? -3.211 -1.869 4.357 1.00 95.69 100 LEU A CA 1
ATOM 771 C C . LEU A 1 100 ? -3.850 -0.999 5.445 1.00 95.69 100 LEU A C 1
ATOM 773 O O . LEU A 1 100 ? -4.368 -1.527 6.430 1.00 95.69 100 LEU A O 1
ATOM 777 N N . GLY A 1 101 ? -3.855 0.320 5.248 1.00 95.38 101 GLY A N 1
ATOM 778 C CA . GLY A 1 101 ? -4.483 1.259 6.171 1.00 95.38 101 GLY A CA 1
ATOM 779 C C . GLY A 1 101 ? -5.976 1.004 6.334 1.00 95.38 101 GLY A C 1
ATOM 780 O O . GLY A 1 101 ? -6.471 1.019 7.454 1.00 95.38 101 GLY A O 1
ATOM 781 N N . MET A 1 102 ? -6.686 0.693 5.248 1.00 95.88 102 MET A N 1
ATOM 782 C CA . MET A 1 102 ? -8.115 0.369 5.291 1.00 95.88 102 MET A CA 1
ATOM 783 C C . MET A 1 102 ? -8.401 -0.922 6.067 1.00 95.88 102 MET A C 1
ATOM 785 O O . MET A 1 102 ? -9.334 -0.947 6.868 1.00 95.88 102 MET A O 1
ATOM 789 N N . VAL A 1 103 ? -7.588 -1.967 5.879 1.00 95.25 103 VAL A N 1
ATOM 790 C CA . VAL A 1 103 ? -7.720 -3.241 6.609 1.00 95.25 103 VAL A CA 1
ATOM 791 C C . VAL A 1 103 ? -7.500 -3.036 8.108 1.00 95.25 103 VAL A C 1
ATOM 793 O O . VAL A 1 103 ? -8.306 -3.492 8.918 1.00 95.25 103 VAL A O 1
ATOM 796 N N . ILE A 1 104 ? -6.442 -2.312 8.485 1.00 94.44 104 ILE A N 1
ATOM 797 C CA . ILE A 1 104 ? -6.153 -2.003 9.892 1.00 94.44 104 ILE A CA 1
ATOM 798 C C . ILE A 1 104 ? -7.258 -1.116 10.477 1.00 94.44 104 ILE A C 1
ATOM 800 O O . ILE A 1 104 ? -7.739 -1.390 11.574 1.00 94.44 104 ILE A O 1
ATOM 804 N N . TYR A 1 105 ? -7.693 -0.090 9.745 1.00 93.88 105 TYR A N 1
ATOM 805 C CA . TYR A 1 105 ? -8.745 0.819 10.190 1.00 93.88 105 TYR A CA 1
ATOM 806 C C . TYR A 1 105 ? -10.054 0.088 10.474 1.00 93.88 105 TYR A C 1
ATOM 808 O O . TYR A 1 105 ? -10.652 0.313 11.523 1.00 93.88 105 TYR A O 1
ATOM 816 N N . ASP A 1 106 ? -10.483 -0.811 9.585 1.00 91.69 106 ASP A N 1
ATOM 817 C CA . ASP A 1 106 ? -11.703 -1.593 9.789 1.00 91.69 106 ASP A CA 1
ATOM 818 C C . ASP A 1 106 ? -11.580 -2.533 10.999 1.00 91.69 106 ASP A C 1
ATOM 820 O O . ASP A 1 106 ? -12.476 -2.567 11.846 1.00 91.69 106 ASP A O 1
ATOM 824 N N . ALA A 1 107 ? -10.434 -3.208 11.152 1.00 90.62 107 ALA A N 1
ATOM 825 C CA . ALA A 1 107 ? -10.164 -4.069 12.302 1.00 90.62 107 ALA A CA 1
ATOM 826 C C . ALA A 1 107 ? -10.182 -3.291 13.632 1.00 90.62 107 ALA A C 1
ATOM 828 O O . ALA A 1 107 ? -10.832 -3.709 14.594 1.00 90.62 107 ALA A O 1
ATOM 829 N N . VAL A 1 108 ? -9.525 -2.127 13.685 1.00 91.12 108 VAL A N 1
ATOM 830 C CA . VAL A 1 108 ? -9.503 -1.261 14.872 1.00 91.12 108 VAL A CA 1
ATOM 831 C C . VAL A 1 108 ? -10.893 -0.696 15.155 1.00 91.12 108 VAL A C 1
ATOM 833 O O . VAL A 1 108 ? -11.332 -0.710 16.304 1.00 91.12 108 VAL A O 1
ATOM 836 N N . CYS A 1 109 ? -11.620 -0.247 14.129 1.00 88.75 109 CYS A N 1
ATOM 837 C CA . CYS A 1 109 ? -12.999 0.201 14.286 1.00 88.75 109 CYS A CA 1
ATOM 838 C C . CYS A 1 109 ? -13.878 -0.902 14.884 1.00 88.75 109 CYS A C 1
ATOM 840 O O . CYS A 1 109 ? -14.622 -0.614 15.818 1.00 88.75 109 CYS A O 1
ATOM 842 N N . GLY A 1 110 ? -13.769 -2.145 14.406 1.00 85.25 110 GLY A N 1
ATOM 843 C CA . GLY A 1 110 ? -14.492 -3.290 14.964 1.00 85.25 110 GLY A CA 1
ATOM 844 C C . GLY A 1 110 ? -14.147 -3.551 16.433 1.00 85.25 110 GLY A C 1
ATOM 845 O O . GLY A 1 110 ? -15.046 -3.689 17.261 1.00 85.25 110 GLY A O 1
ATOM 846 N N . ALA A 1 111 ? -12.859 -3.528 16.782 1.00 84.81 111 ALA A N 1
ATOM 847 C CA . ALA A 1 111 ? -12.394 -3.753 18.152 1.00 84.81 111 ALA A CA 1
ATOM 848 C C . ALA A 1 111 ? -12.823 -2.637 19.127 1.00 84.81 111 ALA A C 1
ATOM 850 O O . ALA A 1 111 ? -13.165 -2.898 20.283 1.00 84.81 111 ALA A O 1
ATOM 851 N N . VAL A 1 112 ? -12.831 -1.382 18.667 1.00 82.31 112 VAL A N 1
ATOM 852 C CA . VAL A 1 112 ? -13.158 -0.204 19.487 1.00 82.31 112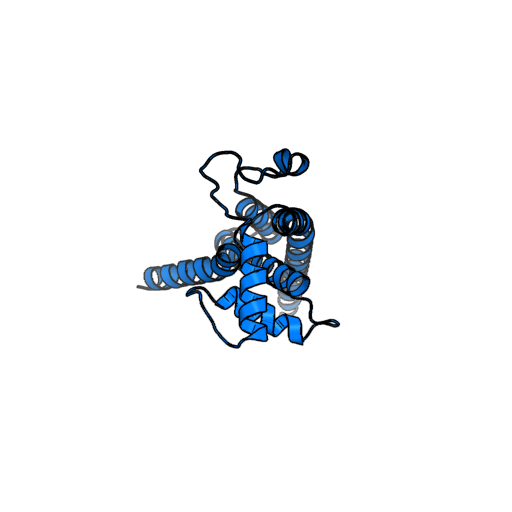 VAL A CA 1
ATOM 853 C C . VAL A 1 112 ? -14.665 0.095 19.493 1.00 82.31 112 VAL A C 1
ATOM 855 O O . VAL A 1 112 ? -15.137 0.770 20.406 1.00 82.31 112 VAL A O 1
ATOM 858 N N . ALA A 1 113 ? -15.455 -0.433 18.549 1.00 68.44 113 ALA A N 1
ATOM 859 C CA . ALA A 1 113 ? -16.898 -0.175 18.435 1.00 68.44 113 ALA A CA 1
ATOM 860 C C . ALA A 1 113 ? -17.710 -0.564 19.684 1.00 68.44 113 ALA A C 1
ATOM 862 O O . ALA A 1 113 ? -18.748 0.045 19.955 1.00 68.44 113 ALA A O 1
ATOM 863 N N . SER A 1 114 ? -17.225 -1.522 20.482 1.00 61.19 114 SER A N 1
ATOM 864 C CA . SER A 1 114 ? -17.810 -1.874 21.785 1.00 61.19 114 SER A CA 1
ATOM 865 C C . SER A 1 114 ? -17.786 -0.701 22.783 1.00 61.19 114 SER A C 1
ATOM 867 O O . SER A 1 114 ? -18.653 -0.594 23.654 1.00 61.19 114 SER A O 1
ATOM 869 N N . ARG A 1 115 ? -16.851 0.245 22.621 1.00 61.09 115 ARG A N 1
ATOM 870 C CA . ARG A 1 115 ? -16.738 1.476 23.410 1.00 61.09 115 ARG A CA 1
ATOM 871 C C . ARG A 1 115 ? -17.530 2.597 22.727 1.00 61.09 115 ARG A C 1
ATOM 873 O O . ARG A 1 115 ? -17.011 3.344 21.903 1.00 61.09 115 ARG A O 1
ATOM 880 N N . ARG A 1 116 ? -18.821 2.729 23.058 1.00 55.03 116 ARG A N 1
ATOM 881 C CA . ARG A 1 116 ? -19.702 3.794 22.527 1.00 55.03 116 ARG A CA 1
ATOM 882 C C . ARG A 1 116 ? -19.108 5.192 22.781 1.00 55.03 116 ARG A C 1
ATOM 884 O O . ARG A 1 116 ? -19.041 5.632 23.923 1.00 55.03 116 ARG A O 1
ATOM 891 N N . GLY A 1 117 ? -18.757 5.935 21.726 1.00 61.53 117 GLY A N 1
ATOM 892 C CA . GLY A 1 117 ? -18.290 7.320 21.857 1.00 61.53 117 GLY A CA 1
ATOM 893 C C . GLY A 1 117 ? -18.148 8.075 20.532 1.00 61.53 117 GLY A C 1
ATOM 894 O O . GLY A 1 117 ? -17.908 7.486 19.483 1.00 61.53 117 GLY A O 1
ATOM 895 N N . LYS A 1 118 ? -18.263 9.412 20.571 1.00 65.50 118 LYS A N 1
ATOM 896 C CA . LYS A 1 118 ? -18.084 10.291 19.392 1.00 65.50 118 LYS A CA 1
ATOM 897 C C . LYS A 1 118 ? -16.650 10.265 18.832 1.00 65.50 118 LYS A C 1
ATOM 899 O O . LYS A 1 118 ? -16.443 10.681 17.699 1.00 65.50 118 LYS A O 1
ATOM 904 N N . CYS A 1 119 ? -15.688 9.771 19.613 1.00 74.88 119 CYS A N 1
ATOM 905 C CA . CYS A 1 119 ? -14.263 9.778 19.285 1.00 74.88 119 CYS A CA 1
ATOM 906 C C . CYS A 1 119 ? -13.752 8.468 18.664 1.00 74.88 119 CYS A C 1
ATOM 908 O O . CYS A 1 119 ? -12.564 8.381 18.373 1.00 74.88 119 CYS A O 1
ATOM 910 N N . VAL A 1 120 ? -14.610 7.461 18.441 1.00 81.25 120 VAL A N 1
ATOM 911 C CA . VAL A 1 120 ? -14.178 6.139 17.943 1.00 81.25 120 VAL A CA 1
ATOM 912 C C . VAL A 1 120 ? -13.479 6.247 16.588 1.00 81.25 120 VAL A C 1
ATOM 914 O O . VAL A 1 120 ? -12.410 5.671 16.418 1.00 81.25 120 VAL A O 1
ATOM 917 N N . SER A 1 121 ? -14.014 7.033 15.648 1.00 82.19 121 SER A N 1
ATOM 918 C CA . SER A 1 121 ? -13.411 7.195 14.316 1.00 82.19 121 SER A CA 1
ATOM 919 C C . SER A 1 121 ? -12.040 7.871 14.362 1.00 82.19 121 SER A C 1
ATOM 921 O O . SER A 1 121 ? -11.142 7.460 13.634 1.00 82.19 121 SER A O 1
ATOM 923 N N . VAL A 1 122 ? -11.870 8.876 15.229 1.00 86.19 122 VAL A N 1
ATOM 924 C CA . VAL A 1 122 ? -10.600 9.605 15.394 1.00 86.19 122 VAL A CA 1
ATOM 925 C C . VAL A 1 122 ? -9.568 8.729 16.093 1.00 86.19 122 VAL A C 1
ATOM 927 O O . VAL A 1 122 ? -8.441 8.620 15.626 1.00 86.19 122 VAL A O 1
ATOM 930 N N . LEU A 1 123 ? -9.959 8.050 17.174 1.00 88.44 123 LEU A N 1
ATOM 931 C CA . LEU A 1 123 ? -9.079 7.128 17.885 1.00 88.44 123 LEU A CA 1
ATOM 932 C C . LEU A 1 123 ? -8.640 5.971 16.979 1.00 88.44 123 LEU A C 1
ATOM 934 O O . LEU A 1 123 ? -7.460 5.636 16.952 1.00 88.44 123 LEU A O 1
ATOM 938 N N . SER A 1 124 ? -9.564 5.413 16.190 1.00 90.19 124 SER A N 1
ATOM 939 C CA . SER A 1 124 ? -9.246 4.348 15.231 1.00 90.19 124 SER A CA 1
ATOM 940 C C . SER A 1 124 ? -8.266 4.831 14.167 1.00 90.19 124 SER A C 1
ATOM 942 O O . SER A 1 124 ? -7.343 4.104 13.816 1.00 90.19 124 SER A O 1
ATOM 944 N N . LEU A 1 125 ? -8.417 6.073 13.697 1.00 90.81 125 LEU A N 1
ATOM 945 C CA . LEU A 1 125 ? -7.495 6.689 12.745 1.00 90.81 125 LEU A CA 1
ATOM 946 C C . LEU A 1 125 ? -6.095 6.864 13.346 1.00 90.81 125 LEU A C 1
ATOM 948 O O . LEU A 1 125 ? -5.119 6.470 12.714 1.00 90.81 125 LEU A O 1
ATOM 952 N N . ILE A 1 126 ? -5.997 7.393 14.570 1.00 91.38 126 ILE A N 1
ATOM 953 C CA . ILE A 1 126 ? -4.716 7.571 15.269 1.00 91.38 126 ILE A CA 1
ATOM 954 C C . ILE A 1 126 ? -4.026 6.219 15.454 1.00 91.38 126 ILE A C 1
ATOM 956 O O . ILE A 1 126 ? -2.882 6.069 15.042 1.00 91.38 126 ILE A O 1
ATOM 960 N N . ILE A 1 127 ? -4.731 5.222 15.996 1.00 91.69 127 ILE A N 1
ATOM 961 C CA . ILE A 1 127 ? -4.181 3.876 16.208 1.00 91.69 127 ILE A CA 1
ATOM 962 C C . ILE A 1 127 ? -3.751 3.251 14.878 1.00 91.69 127 ILE A C 1
ATOM 964 O O . ILE A 1 127 ? -2.672 2.674 14.804 1.00 91.69 127 ILE A O 1
ATOM 968 N N . THR A 1 128 ? -4.550 3.394 13.818 1.00 93.38 128 THR A N 1
ATOM 969 C CA . THR A 1 128 ? -4.214 2.872 12.484 1.00 93.38 128 THR A CA 1
ATOM 970 C C . THR A 1 128 ? -2.919 3.477 11.962 1.00 93.38 128 THR A C 1
ATOM 972 O O . THR A 1 128 ? -2.011 2.742 11.582 1.00 93.38 128 THR A O 1
ATOM 975 N N . LEU A 1 129 ? -2.806 4.809 11.974 1.00 92.06 129 LEU A N 1
ATOM 976 C CA . LEU A 1 129 ? -1.596 5.496 11.529 1.00 92.06 129 LEU A CA 1
ATOM 977 C C . LEU A 1 129 ? -0.395 5.124 12.400 1.00 92.06 129 LEU A C 1
ATOM 979 O O . LEU A 1 129 ? 0.679 4.870 11.863 1.00 92.06 129 LEU A O 1
ATOM 983 N N . SER A 1 130 ? -0.574 5.019 13.720 1.00 90.25 130 SER A N 1
ATOM 984 C CA . SER A 1 130 ? 0.472 4.534 14.619 1.00 90.25 13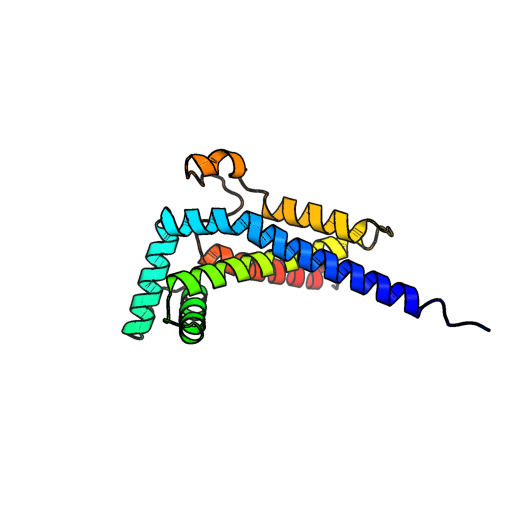0 SER A CA 1
ATOM 985 C C . SER A 1 130 ? 0.927 3.130 14.229 1.00 90.25 130 SER A C 1
ATOM 987 O O . SER A 1 130 ? 2.116 2.935 14.022 1.00 90.25 130 SER A O 1
ATOM 989 N N . LEU A 1 131 ? 0.015 2.174 14.038 1.00 89.06 131 LEU A N 1
ATOM 990 C CA . LEU A 1 131 ? 0.352 0.802 13.641 1.00 89.06 131 LEU A CA 1
ATOM 991 C C . LEU A 1 131 ? 1.060 0.736 12.282 1.00 89.06 131 LEU A C 1
ATOM 993 O O . LEU A 1 131 ? 1.998 -0.038 12.125 1.00 89.06 131 LEU A O 1
ATOM 997 N N . MET A 1 132 ? 0.657 1.568 11.317 1.00 89.31 132 MET A N 1
ATOM 998 C CA . MET A 1 132 ? 1.346 1.662 10.026 1.00 89.31 132 MET A CA 1
ATOM 999 C C . MET A 1 132 ? 2.759 2.246 10.150 1.00 89.31 132 MET A C 1
ATOM 1001 O O . MET A 1 132 ? 3.618 1.904 9.342 1.00 89.31 132 MET A O 1
ATOM 1005 N N . LEU A 1 133 ? 2.996 3.118 11.133 1.00 84.44 133 LEU A N 1
ATOM 1006 C CA . LEU A 1 133 ? 4.281 3.777 11.379 1.00 84.44 133 LEU A CA 1
ATOM 1007 C C . LEU A 1 133 ? 5.178 3.036 12.378 1.00 84.44 133 LEU A C 1
ATOM 1009 O O . LEU A 1 133 ? 6.346 3.407 12.496 1.00 84.44 133 LEU A O 1
ATOM 1013 N N . VAL A 1 134 ? 4.672 2.010 13.078 1.00 76.81 134 VAL A N 1
ATOM 1014 C CA . VAL A 1 134 ? 5.450 1.137 13.975 1.00 76.81 134 VAL A CA 1
ATOM 1015 C C . VAL A 1 134 ? 6.448 0.329 13.127 1.00 76.81 134 VAL A C 1
ATOM 1017 O O . VAL A 1 134 ? 6.233 -0.783 12.654 1.00 76.81 134 VAL A O 1
ATOM 1020 N N . SER A 1 135 ? 7.561 0.995 12.878 1.00 61.75 135 SER A N 1
ATOM 1021 C CA . SER A 1 135 ? 8.833 0.603 12.282 1.00 61.75 135 SER A CA 1
ATOM 1022 C C . SER A 1 135 ? 9.909 1.222 13.175 1.00 61.75 135 SER A C 1
ATOM 1024 O O . SER A 1 135 ? 9.559 2.071 14.007 1.00 61.75 135 SER A O 1
ATOM 1026 N N . PRO A 1 136 ? 11.212 0.933 13.008 1.00 52.59 136 PRO A N 1
ATOM 1027 C CA . PRO A 1 136 ? 12.209 1.860 13.516 1.00 52.59 136 PRO A CA 1
ATOM 1028 C C . PRO A 1 136 ? 11.853 3.220 12.909 1.00 52.59 136 PRO A C 1
ATOM 1030 O O . PRO A 1 136 ? 11.629 3.309 11.701 1.00 52.59 136 PRO A O 1
ATOM 1033 N N . VAL A 1 137 ? 11.638 4.231 13.752 1.00 53.81 137 VAL A N 1
ATOM 1034 C CA . VAL A 1 137 ? 11.056 5.521 13.363 1.00 53.81 137 VAL A CA 1
ATOM 1035 C C . VAL A 1 137 ? 11.961 6.184 12.323 1.00 53.81 137 VAL A C 1
ATOM 1037 O O . VAL A 1 137 ? 12.856 6.959 12.649 1.00 53.81 137 VAL A O 1
ATOM 1040 N N . ASN A 1 138 ? 11.726 5.875 11.047 1.00 55.53 138 ASN A N 1
ATOM 1041 C CA . ASN A 1 138 ? 12.559 6.352 9.951 1.00 55.53 138 ASN A CA 1
ATOM 1042 C C . ASN A 1 138 ? 12.335 7.847 9.693 1.00 55.53 138 ASN A C 1
ATOM 1044 O O . ASN A 1 138 ? 13.108 8.462 8.972 1.00 55.53 138 ASN A O 1
ATOM 1048 N N . LEU A 1 139 ? 11.313 8.463 10.305 1.00 58.94 139 LEU A N 1
ATOM 1049 C CA . LEU A 1 139 ? 11.055 9.906 10.221 1.00 58.94 139 LEU A CA 1
ATOM 1050 C C . LEU A 1 139 ? 12.310 10.736 10.539 1.00 58.94 139 LEU A C 1
ATOM 1052 O O . LEU A 1 139 ? 12.556 11.738 9.873 1.00 58.94 139 LEU A O 1
ATOM 1056 N N . PHE A 1 140 ? 13.135 10.286 11.489 1.00 63.69 140 PHE A N 1
ATOM 1057 C CA . PHE A 1 140 ? 14.376 10.972 11.863 1.00 63.69 140 PHE A CA 1
ATOM 1058 C C . PHE A 1 140 ? 15.588 10.584 11.003 1.00 63.69 140 PHE A C 1
ATOM 1060 O O . PHE A 1 140 ? 16.575 11.315 10.978 1.00 63.69 140 PHE A O 1
ATOM 1067 N N . THR A 1 141 ? 15.529 9.468 10.271 1.00 63.97 141 THR A N 1
ATOM 1068 C CA . THR A 1 141 ? 16.621 8.985 9.405 1.00 63.97 141 THR A CA 1
ATOM 1069 C C . THR A 1 141 ? 16.388 9.241 7.917 1.00 63.97 141 THR A C 1
ATOM 1071 O O . THR A 1 141 ? 17.323 9.110 7.123 1.00 63.97 141 THR A O 1
ATOM 1074 N N . LEU A 1 142 ? 15.179 9.667 7.532 1.00 64.69 142 LEU A N 1
ATOM 1075 C CA . LEU A 1 142 ? 14.825 10.102 6.179 1.00 64.69 142 LEU A CA 1
ATOM 1076 C C . LEU A 1 142 ? 15.801 11.149 5.608 1.00 64.69 142 LEU A C 1
ATOM 1078 O O . LEU A 1 142 ? 16.209 10.966 4.458 1.00 64.69 142 LEU A O 1
ATOM 1082 N N . PRO A 1 143 ? 16.253 12.182 6.359 1.00 70.88 143 PRO A N 1
ATOM 108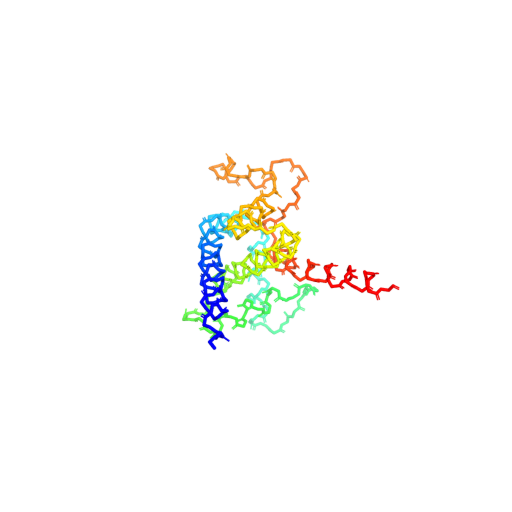3 C CA . PRO A 1 143 ? 17.224 13.153 5.843 1.00 70.88 143 PRO A CA 1
ATOM 1084 C C . PRO A 1 143 ? 18.550 12.520 5.399 1.00 70.88 143 PRO A C 1
ATOM 1086 O O . PRO A 1 143 ? 19.192 13.006 4.473 1.00 70.88 143 PRO A O 1
ATOM 1089 N N . ILE A 1 144 ? 18.936 11.406 6.026 1.00 71.38 144 ILE A N 1
ATOM 1090 C CA . ILE A 1 144 ? 20.189 10.679 5.774 1.00 71.38 144 ILE A CA 1
ATOM 1091 C C . ILE A 1 144 ? 19.942 9.479 4.834 1.00 71.38 144 ILE A C 1
ATOM 1093 O O . ILE A 1 144 ? 20.835 8.680 4.576 1.00 71.38 144 ILE A O 1
ATOM 1097 N N . ARG A 1 145 ? 18.719 9.342 4.292 1.00 66.88 145 ARG A N 1
ATOM 1098 C CA . ARG A 1 145 ? 18.301 8.272 3.366 1.00 66.88 145 ARG A CA 1
ATOM 1099 C C . ARG A 1 145 ? 18.519 6.853 3.908 1.00 66.88 145 ARG A C 1
ATOM 1101 O O . ARG A 1 145 ? 18.617 5.908 3.127 1.00 66.88 145 ARG A O 1
ATOM 1108 N N . ASN A 1 146 ? 18.556 6.692 5.231 1.00 66.44 146 ASN A N 1
ATOM 1109 C CA . ASN A 1 146 ? 18.720 5.391 5.866 1.00 66.44 146 ASN A CA 1
ATOM 1110 C C . ASN A 1 146 ? 17.357 4.841 6.315 1.00 66.44 146 ASN A C 1
ATOM 1112 O O . ASN A 1 146 ? 16.727 5.394 7.213 1.00 66.44 146 ASN A O 1
ATOM 1116 N N . LEU A 1 147 ? 16.907 3.753 5.687 1.00 61.28 147 LEU A N 1
ATOM 1117 C CA . LEU A 1 147 ? 15.648 3.071 6.022 1.00 61.28 147 LEU A CA 1
ATOM 1118 C C . LEU A 1 147 ? 15.832 1.916 7.027 1.00 61.28 147 LEU A C 1
ATOM 1120 O O . LEU A 1 147 ? 14.853 1.245 7.361 1.00 61.28 147 LEU A O 1
ATOM 1124 N N . TYR A 1 148 ? 17.066 1.686 7.490 1.00 60.06 148 TYR A N 1
ATOM 1125 C CA . TYR A 1 148 ? 17.441 0.632 8.428 1.00 60.06 148 TYR A CA 1
ATOM 1126 C C . TYR A 1 148 ? 18.052 1.248 9.691 1.00 60.06 148 TYR A C 1
ATOM 1128 O O . TYR A 1 148 ? 19.262 1.472 9.776 1.00 60.06 148 TYR A O 1
ATOM 1136 N N . LEU A 1 149 ? 17.224 1.515 10.700 1.00 53.53 149 LEU A N 1
ATOM 1137 C CA . LEU A 1 149 ? 17.720 1.791 12.047 1.00 53.53 149 LEU A CA 1
ATOM 1138 C C . LEU A 1 149 ? 17.727 0.475 12.846 1.00 53.53 149 LEU A C 1
ATOM 1140 O O . LEU A 1 149 ? 16.759 0.142 13.523 1.00 53.53 149 LEU A O 1
ATOM 1144 N N . GLY A 1 150 ? 18.812 -0.297 12.712 1.00 52.62 150 GLY A N 1
ATOM 1145 C CA . GLY A 1 150 ? 18.948 -1.644 13.283 1.00 52.62 150 GLY A CA 1
ATOM 1146 C C . GLY A 1 150 ? 18.403 -2.757 12.374 1.00 52.62 150 GLY A C 1
ATOM 1147 O O . GLY A 1 150 ? 17.514 -2.540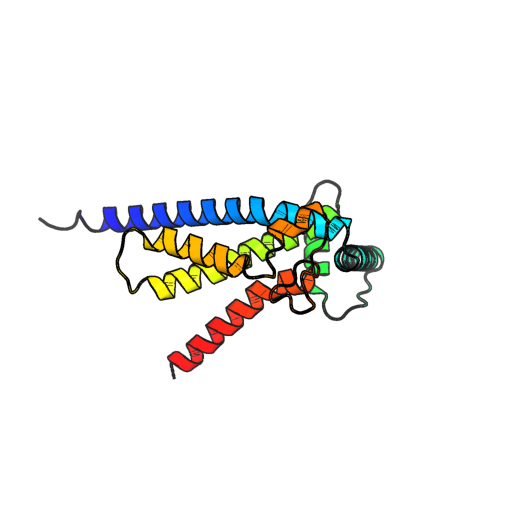 11.557 1.00 52.62 150 GLY A O 1
ATOM 1148 N N . TYR A 1 151 ? 18.949 -3.971 12.506 1.00 48.28 151 TYR A N 1
ATOM 1149 C CA . TYR A 1 151 ? 18.620 -5.146 11.673 1.00 48.28 151 TYR A CA 1
ATOM 1150 C C . TYR A 1 151 ? 17.196 -5.700 11.866 1.00 48.28 151 TYR A C 1
ATOM 1152 O O . TYR A 1 151 ? 16.801 -6.644 11.187 1.00 48.28 151 TYR A O 1
ATOM 1160 N N . ILE A 1 152 ? 16.411 -5.124 12.777 1.00 53.50 152 ILE A N 1
ATOM 1161 C CA . ILE A 1 152 ? 15.042 -5.545 13.070 1.00 53.50 152 ILE A CA 1
ATOM 1162 C C . ILE A 1 152 ? 14.123 -4.395 12.672 1.00 53.50 152 ILE A C 1
ATOM 1164 O O . ILE A 1 152 ? 13.749 -3.568 13.500 1.00 53.50 152 ILE A O 1
ATOM 1168 N N . SER A 1 153 ? 13.778 -4.321 11.387 1.00 56.25 153 SER A N 1
ATOM 1169 C CA . SER A 1 153 ? 12.670 -3.470 10.963 1.00 56.25 153 SER A CA 1
ATOM 1170 C C . SER A 1 153 ? 11.376 -4.283 10.989 1.00 56.25 153 SER A C 1
ATOM 1172 O O . SER A 1 153 ? 11.192 -5.128 10.109 1.00 56.25 153 SER A O 1
ATOM 1174 N N . PRO A 1 154 ? 10.452 -4.054 11.945 1.00 60.56 154 PRO A N 1
ATOM 1175 C CA . PRO A 1 154 ? 9.148 -4.719 11.934 1.00 60.56 154 PRO A CA 1
ATOM 1176 C C . PRO A 1 154 ? 8.322 -4.420 10.673 1.00 60.56 154 PRO A C 1
ATOM 1178 O O . PRO A 1 154 ? 7.389 -5.158 10.361 1.00 60.56 154 PRO A O 1
ATOM 1181 N N . THR A 1 155 ? 8.664 -3.379 9.904 1.00 67.19 155 THR A N 1
ATOM 1182 C CA . THR A 1 155 ? 7.985 -3.060 8.646 1.00 67.19 155 THR A CA 1
ATOM 1183 C C . THR A 1 155 ? 8.972 -2.793 7.512 1.00 67.19 155 THR A C 1
ATOM 1185 O O . THR A 1 155 ? 9.702 -1.807 7.472 1.00 67.19 155 THR A O 1
ATOM 1188 N N . VAL A 1 156 ? 8.951 -3.681 6.518 1.00 77.06 156 VAL A N 1
ATOM 1189 C CA . VAL A 1 156 ? 9.743 -3.533 5.291 1.00 77.06 156 VAL A CA 1
ATOM 1190 C C . VAL A 1 156 ? 9.098 -2.499 4.363 1.00 77.06 156 VAL A C 1
ATOM 1192 O O . VAL A 1 156 ? 7.938 -2.670 3.983 1.00 77.06 156 VAL A O 1
ATOM 1195 N N . TYR A 1 157 ? 9.840 -1.442 4.013 1.00 81.44 157 TYR A N 1
ATOM 1196 C CA . TYR A 1 157 ? 9.404 -0.365 3.102 1.00 81.44 157 TYR A CA 1
ATOM 1197 C C . TYR A 1 157 ? 10.171 -0.316 1.776 1.00 81.44 157 TYR A C 1
ATOM 1199 O O . TYR A 1 157 ? 9.804 0.433 0.878 1.00 81.44 157 TYR A O 1
ATOM 1207 N N . HIS A 1 158 ? 11.251 -1.084 1.654 1.00 84.31 158 HIS A N 1
ATOM 1208 C CA . HIS A 1 158 ? 12.094 -1.111 0.458 1.00 84.31 158 HIS A CA 1
ATOM 1209 C C . HIS A 1 158 ? 11.716 -2.242 -0.505 1.00 84.31 158 HIS A C 1
ATOM 1211 O O . HIS A 1 158 ? 12.111 -2.198 -1.662 1.00 84.31 158 HIS A O 1
ATOM 1217 N N . ASN A 1 159 ? 10.948 -3.235 -0.045 1.00 90.75 159 ASN A N 1
ATOM 1218 C CA . ASN A 1 159 ? 10.569 -4.385 -0.852 1.00 90.75 159 ASN A CA 1
ATOM 1219 C C . ASN A 1 159 ? 9.114 -4.251 -1.347 1.00 90.75 159 ASN A C 1
ATOM 1221 O O . ASN A 1 159 ? 8.181 -4.383 -0.542 1.00 90.75 159 ASN A O 1
ATOM 1225 N N . PRO A 1 160 ? 8.885 -4.018 -2.652 1.00 92.69 160 PRO A N 1
ATOM 1226 C CA . PRO A 1 160 ? 7.542 -3.810 -3.192 1.00 92.69 160 PRO A CA 1
ATOM 1227 C C . PRO A 1 160 ? 6.628 -5.028 -3.053 1.00 92.69 160 PRO A C 1
ATOM 1229 O O . PRO A 1 160 ? 5.419 -4.873 -2.876 1.00 92.69 160 PRO A O 1
ATOM 1232 N N . THR A 1 161 ? 7.181 -6.242 -3.101 1.00 93.56 161 THR A N 1
ATOM 1233 C CA . THR A 1 161 ? 6.371 -7.461 -2.970 1.00 93.56 161 THR A CA 1
ATOM 1234 C C . THR A 1 161 ? 5.834 -7.622 -1.555 1.0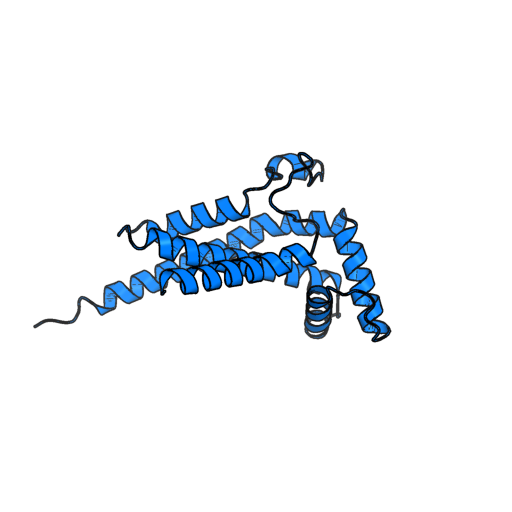0 93.56 161 THR A C 1
ATOM 1236 O O . THR A 1 161 ? 4.658 -7.932 -1.385 1.00 93.56 161 THR A O 1
ATOM 1239 N N . LEU A 1 162 ? 6.643 -7.305 -0.538 1.00 92.38 162 LEU A N 1
ATOM 1240 C CA . LEU A 1 162 ? 6.199 -7.300 0.853 1.00 92.38 162 LEU A CA 1
ATOM 1241 C C . LEU A 1 162 ? 5.194 -6.180 1.128 1.00 92.38 162 LEU A C 1
ATOM 1243 O O . LEU A 1 162 ? 4.222 -6.412 1.841 1.00 92.38 162 LEU A O 1
ATOM 1247 N N . ILE A 1 163 ? 5.380 -4.990 0.545 1.00 93.75 163 ILE A N 1
ATOM 1248 C CA . ILE A 1 163 ? 4.392 -3.902 0.643 1.00 93.75 163 ILE A CA 1
ATOM 1249 C C . ILE A 1 163 ? 3.031 -4.369 0.113 1.00 93.75 163 ILE A C 1
ATOM 1251 O O . ILE A 1 163 ? 2.024 -4.199 0.798 1.00 93.75 163 ILE A O 1
ATOM 1255 N N . LEU A 1 164 ? 3.012 -5.003 -1.062 1.00 95.31 164 LEU A N 1
ATOM 1256 C CA . LEU A 1 164 ? 1.792 -5.530 -1.673 1.00 95.31 164 LEU A CA 1
ATOM 1257 C C . LEU A 1 164 ? 1.170 -6.684 -0.870 1.00 95.31 164 LEU A C 1
ATOM 1259 O O . LEU A 1 164 ? -0.052 -6.802 -0.813 1.00 95.31 164 LEU A O 1
ATOM 1263 N N . LEU A 1 165 ? 1.993 -7.526 -0.240 1.00 94.44 165 LEU A N 1
ATOM 1264 C CA . LEU A 1 165 ? 1.537 -8.708 0.492 1.00 94.44 165 LEU A CA 1
ATOM 1265 C C . LEU A 1 165 ? 0.873 -8.371 1.835 1.00 94.44 165 LEU A C 1
ATOM 1267 O O . LEU A 1 165 ? -0.086 -9.037 2.219 1.00 94.44 165 LEU A O 1
ATOM 1271 N N . LYS A 1 166 ? 1.350 -7.342 2.548 1.00 92.50 166 LYS A N 1
ATOM 1272 C CA . LYS A 1 166 ? 0.854 -6.951 3.884 1.00 92.50 166 LYS A CA 1
ATOM 1273 C C . LYS A 1 166 ? -0.678 -6.871 4.012 1.00 92.50 166 LYS A C 1
ATOM 1275 O O . LYS A 1 166 ? -1.198 -7.499 4.934 1.00 92.50 166 LYS A O 1
ATOM 1280 N N . PRO A 1 167 ? -1.422 -6.142 3.151 1.00 93.88 167 PRO A N 1
ATOM 1281 C CA . PRO A 1 167 ? -2.879 -6.075 3.277 1.00 93.88 167 PRO A CA 1
ATOM 1282 C C . PRO A 1 167 ? -3.541 -7.449 3.137 1.00 93.88 167 PRO A C 1
ATOM 1284 O O . PRO A 1 167 ? -4.436 -7.777 3.912 1.00 93.88 167 PRO A O 1
ATOM 1287 N N . VAL A 1 168 ? -3.075 -8.273 2.194 1.00 93.81 168 VAL A N 1
ATOM 1288 C CA . VAL A 1 168 ? -3.611 -9.624 1.966 1.00 93.81 168 VAL A CA 1
ATOM 1289 C C . VAL A 1 168 ? -3.311 -10.531 3.158 1.00 93.81 168 VAL A C 1
ATOM 1291 O O . VAL A 1 168 ? -4.199 -11.235 3.630 1.00 93.81 168 VAL A O 1
ATOM 1294 N N . ALA A 1 169 ? -2.091 -10.472 3.692 1.00 93.38 169 ALA A N 1
ATOM 1295 C CA . ALA A 1 169 ? -1.694 -11.249 4.861 1.00 93.38 169 ALA A CA 1
ATOM 1296 C C . ALA A 1 169 ? -2.547 -10.910 6.095 1.00 93.38 169 ALA A C 1
ATOM 1298 O O . ALA A 1 169 ? -3.015 -11.819 6.777 1.00 93.38 169 ALA A O 1
ATOM 1299 N N . LEU A 1 170 ? -2.810 -9.623 6.356 1.00 92.81 170 LEU A N 1
ATOM 1300 C CA . LEU A 1 170 ? -3.681 -9.217 7.464 1.00 92.81 170 LEU A CA 1
ATOM 1301 C C . LEU A 1 170 ? -5.140 -9.626 7.247 1.00 92.81 170 LEU A C 1
ATOM 1303 O O . LEU A 1 170 ? -5.789 -10.073 8.190 1.00 92.81 170 LEU A O 1
ATOM 1307 N N . LEU A 1 171 ? -5.655 -9.512 6.021 1.00 92.88 171 LEU A N 1
ATOM 1308 C CA . LEU A 1 171 ? -7.001 -9.989 5.699 1.00 92.88 171 LEU A CA 1
ATOM 1309 C C . LEU A 1 171 ? -7.139 -11.492 5.946 1.00 92.88 171 LEU A C 1
ATOM 1311 O O . LEU A 1 171 ? -8.112 -11.913 6.572 1.00 92.88 171 LEU A O 1
ATOM 1315 N N . LEU A 1 172 ? -6.166 -12.290 5.500 1.00 91.25 172 LEU A N 1
ATOM 1316 C CA . LEU A 1 172 ? -6.137 -13.732 5.747 1.00 91.25 172 LEU A CA 1
ATOM 1317 C C . LEU A 1 172 ? -6.040 -14.041 7.242 1.00 91.25 172 LEU A C 1
ATOM 1319 O O . LEU A 1 172 ? -6.784 -14.886 7.730 1.00 91.25 172 LEU A O 1
ATOM 1323 N N . PHE A 1 173 ? -5.190 -13.321 7.976 1.00 91.69 173 PHE A N 1
ATOM 1324 C CA . PHE A 1 173 ? -5.052 -13.473 9.422 1.00 91.69 173 PHE A CA 1
ATOM 1325 C C . PHE A 1 173 ? -6.374 -13.215 10.158 1.00 91.69 173 PHE A C 1
ATOM 1327 O O . PHE A 1 173 ? -6.845 -14.079 10.895 1.00 91.69 173 PHE A O 1
ATOM 1334 N N . PHE A 1 174 ? -7.023 -12.071 9.917 1.00 89.75 174 PHE A N 1
ATOM 1335 C CA . PHE A 1 174 ? -8.306 -11.757 10.554 1.00 89.75 174 PHE A CA 1
ATOM 1336 C C . PHE A 1 174 ? -9.429 -12.698 10.116 1.00 89.75 174 PHE A C 1
ATOM 1338 O O . PHE A 1 174 ? -10.289 -13.038 10.924 1.00 89.75 174 PHE A O 1
ATOM 1345 N N . SER A 1 175 ? -9.426 -13.137 8.856 1.00 88.75 175 SER A N 1
ATOM 1346 C CA . SER A 1 175 ? -10.396 -14.124 8.374 1.00 88.75 175 SER A CA 1
ATOM 1347 C C . SER A 1 175 ? -10.205 -15.470 9.070 1.00 88.75 175 SER A C 1
ATOM 1349 O O . SER A 1 175 ? -11.186 -16.068 9.496 1.00 88.75 175 SER A O 1
ATOM 1351 N N . GLY A 1 176 ? -8.957 -15.910 9.251 1.00 89.50 176 GLY A N 1
ATOM 1352 C CA . GLY A 1 176 ? -8.623 -17.120 9.997 1.00 89.50 176 GLY A CA 1
ATOM 1353 C C . GLY A 1 176 ? -9.062 -17.042 11.457 1.00 89.50 176 GLY A C 1
ATOM 1354 O O . GLY A 1 176 ? -9.732 -17.953 11.928 1.00 89.50 176 GLY A O 1
ATOM 1355 N N . LEU A 1 177 ? -8.776 -15.934 12.152 1.00 88.00 177 LEU A N 1
ATOM 1356 C CA . LEU A 1 177 ? -9.236 -15.725 13.534 1.00 88.00 177 LEU A CA 1
ATOM 1357 C C . LEU A 1 177 ? -10.757 -15.846 13.666 1.00 88.00 177 LEU A C 1
ATOM 1359 O O . LEU A 1 177 ? -11.243 -16.545 14.548 1.00 88.00 177 LEU A O 1
ATOM 1363 N N . ARG A 1 178 ? -11.512 -15.251 12.734 1.00 86.38 178 ARG A N 1
ATOM 1364 C CA . ARG A 1 178 ? -12.978 -15.351 12.732 1.00 86.38 178 ARG A CA 1
ATOM 1365 C C . ARG A 1 178 ? -13.484 -16.784 12.582 1.00 86.38 178 ARG A C 1
ATOM 1367 O O . ARG A 1 178 ? -14.582 -17.065 13.042 1.00 86.38 178 ARG A O 1
ATOM 1374 N N . VAL A 1 179 ? -12.747 -17.680 11.926 1.00 89.94 179 VAL A N 1
ATOM 1375 C CA . VAL A 1 179 ? -13.143 -19.097 11.848 1.00 89.94 179 VAL A CA 1
ATOM 1376 C C . VAL A 1 179 ? -13.066 -19.741 13.233 1.00 89.94 179 VAL A C 1
ATOM 1378 O O . VAL A 1 179 ? -13.995 -20.443 13.623 1.00 89.94 179 VAL A O 1
ATOM 1381 N N . PHE A 1 180 ? -12.010 -19.451 13.995 1.00 84.06 180 PHE A N 1
ATOM 1382 C CA . PHE A 1 180 ? -11.836 -19.979 15.350 1.00 84.06 180 PHE A CA 1
ATOM 1383 C C . PHE A 1 180 ? -12.795 -19.354 16.366 1.00 84.06 180 PHE A C 1
ATOM 1385 O O . PHE A 1 180 ? -13.282 -20.066 17.231 1.00 84.06 180 PHE A O 1
ATOM 1392 N N . ASP A 1 181 ? -13.121 -18.065 16.237 1.00 81.06 181 ASP A N 1
ATOM 1393 C CA . ASP A 1 181 ? -14.073 -17.394 17.137 1.00 81.06 181 ASP A CA 1
ATOM 1394 C C . ASP A 1 181 ? -15.527 -17.881 16.958 1.00 81.06 181 ASP A C 1
ATOM 1396 O O . ASP A 1 181 ? -16.358 -17.684 17.842 1.00 81.06 181 ASP A O 1
ATOM 1400 N N . ASN A 1 182 ? -15.851 -18.479 15.805 1.00 67.12 182 ASN A N 1
ATOM 1401 C CA . ASN A 1 182 ? -17.183 -19.013 15.488 1.00 67.12 182 ASN A CA 1
ATOM 1402 C C . ASN A 1 182 ? -17.288 -20.545 15.657 1.00 67.12 182 ASN A C 1
ATOM 1404 O O . ASN A 1 182 ? -18.307 -21.116 15.263 1.00 67.12 182 ASN A O 1
ATOM 1408 N N . SER A 1 183 ? -16.243 -21.198 16.178 1.00 55.94 183 SER A N 1
ATOM 1409 C CA . SER A 1 183 ? -16.197 -22.642 16.474 1.00 55.94 183 SER A CA 1
ATOM 1410 C C . SER A 1 183 ? -16.407 -22.896 17.963 1.00 55.94 183 SER A C 1
ATOM 1412 O O . SER A 1 183 ? -17.086 -23.892 18.291 1.00 55.94 183 SER A O 1
#

pLDDT: mean 84.4, std 14.3, range [48.06, 98.0]

Radius of gyration: 19.67 Å; chains: 1; bounding box: 66×36×47 Å

Secondary structure (DSSP, 8-state):
---STTHHHHHHHHHHHHHHHHHHHHHHHHHHHHHHHHHHHH-HHHHHHHHHHHHHHHH-----S--HHHHHHHHHHHHSTT--HHHHHHHHHHHHHHHHHHHHHHHHHHHHTTS--TTHHHHHHHHHHHHHH-SS-GGGTGGGT---SSS--SS--S-HHHHHHHHHHHHHHHHHHHHHHT-

Sequence (183 aa):
MGNEKGTGRSVRDTGRRLCAILVLVVAIAVLFTPVTLVAFATQGDFRVHMGIAWTWRETGHLTWPHFLYHLLTILLSYLMPGGSLNIAGFTISMLAYVALGMVIYDAVCGAVASRRGKCVSVLSLIITLSLMLVSPVNLFTLPIRNLYLGYISPTVYHNPTLILLKPVALLLFFSGLRVFDNS